Protein AF-A0A919S065-F1 (afdb_monomer_lite)

Organism: NCBI:txid69208

Secondary structure (DSSP, 8-state):
--HHHHHHHHHHHHHHHHHHHHHHHHHHTT---HHHHHHHHHHHHHHHHHHHHHHHHTT--

pLDDT: mean 81.21, std 8.17, range [61.31, 91.88]

Sequence (61 aa):
MDEKNLKIAQQDIDEALQTVEAIEKSLDNNELSKDNLKEQFLVLTEKVQELEDILKTEGII

Structure (mmCIF, N/CA/C/O backbone):
data_AF-A0A919S065-F1
#
_entry.id   AF-A0A919S065-F1
#
loop_
_atom_site.group_PDB
_atom_site.id
_atom_site.type_symbol
_atom_site.label_atom_id
_atom_site.label_alt_id
_atom_site.label_comp_id
_atom_site.label_asym_id
_atom_site.label_entity_id
_atom_site.label_seq_id
_atom_site.pdbx_PDB_ins_code
_atom_site.Cartn_x
_atom_site.Cartn_y
_atom_site.Cartn_z
_atom_site.occupancy
_atom_site.B_iso_or_equiv
_atom_site.auth_seq_id
_atom_site.auth_comp_id
_atom_site.auth_asym_id
_atom_site.auth_atom_id
_atom_site.pdbx_PDB_model_num
ATOM 1 N N . MET A 1 1 ? 17.158 -1.291 -12.461 1.00 62.19 1 MET A N 1
ATOM 2 C CA . MET A 1 1 ? 16.697 -0.039 -11.845 1.00 62.19 1 MET A CA 1
ATOM 3 C C . MET A 1 1 ? 17.578 1.134 -12.200 1.00 62.19 1 MET A C 1
ATOM 5 O O . MET A 1 1 ? 18.693 1.257 -11.704 1.00 62.19 1 MET A O 1
ATOM 9 N N . ASP A 1 2 ? 17.041 1.998 -13.053 1.00 81.31 2 ASP A N 1
ATOM 10 C CA . ASP A 1 2 ? 17.567 3.346 -13.235 1.00 81.31 2 ASP A CA 1
ATOM 11 C C . ASP A 1 2 ? 17.308 4.207 -11.990 1.00 81.31 2 ASP A C 1
ATOM 13 O O . ASP A 1 2 ? 16.349 3.988 -11.245 1.00 81.31 2 ASP A O 1
ATOM 17 N N . GLU A 1 3 ? 18.151 5.221 -11.783 1.00 83.62 3 GLU A N 1
ATOM 18 C CA . GLU A 1 3 ? 18.157 6.094 -10.595 1.00 83.62 3 GLU A CA 1
ATOM 19 C C . GLU A 1 3 ? 16.784 6.732 -10.305 1.00 83.62 3 GLU A C 1
ATOM 21 O O . GLU A 1 3 ? 16.410 6.955 -9.154 1.00 83.62 3 GLU A O 1
ATOM 26 N N . LYS A 1 4 ? 15.999 6.985 -11.358 1.00 81.50 4 LYS A N 1
ATOM 27 C CA . LYS A 1 4 ? 14.628 7.491 -11.260 1.00 81.50 4 LYS A CA 1
ATOM 28 C C . LYS A 1 4 ? 13.691 6.501 -10.561 1.00 81.50 4 LYS A C 1
ATOM 30 O O . LYS A 1 4 ? 12.942 6.908 -9.681 1.00 81.50 4 LYS A O 1
ATOM 35 N N . ASN A 1 5 ? 13.748 5.223 -10.927 1.00 77.50 5 ASN A N 1
ATOM 36 C CA . ASN A 1 5 ? 12.856 4.197 -10.379 1.00 77.50 5 ASN A CA 1
ATOM 37 C C . ASN A 1 5 ? 13.265 3.821 -8.949 1.00 77.50 5 ASN A C 1
ATOM 39 O O . ASN A 1 5 ? 12.412 3.537 -8.119 1.00 77.50 5 ASN A O 1
ATOM 43 N N . LEU A 1 6 ? 14.558 3.940 -8.635 1.00 82.25 6 LEU A N 1
ATOM 44 C CA . LEU A 1 6 ? 15.085 3.841 -7.272 1.00 82.25 6 LEU A CA 1
ATOM 45 C C .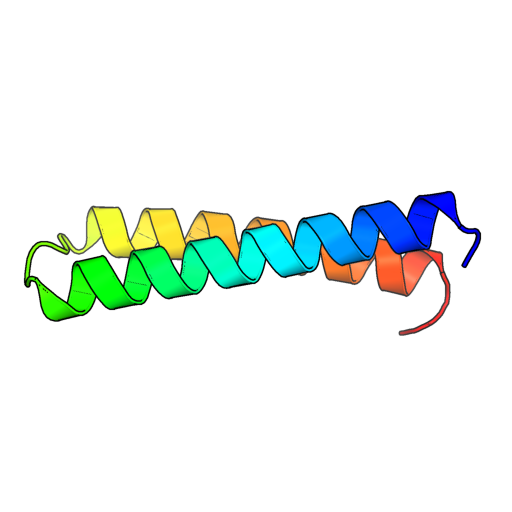 LEU A 1 6 ? 14.546 4.946 -6.349 1.00 82.25 6 LEU A C 1
ATOM 47 O O . LEU A 1 6 ? 14.159 4.658 -5.220 1.00 82.25 6 LEU A O 1
ATOM 51 N N . LYS A 1 7 ? 14.485 6.196 -6.832 1.00 87.44 7 LYS A N 1
ATOM 52 C CA . LYS A 1 7 ? 13.917 7.324 -6.071 1.00 87.44 7 LYS A CA 1
ATOM 53 C C . LYS A 1 7 ? 12.415 7.179 -5.843 1.00 87.44 7 LYS A C 1
ATOM 55 O O . LYS A 1 7 ? 11.959 7.470 -4.746 1.00 87.44 7 LYS A O 1
ATOM 60 N N . ILE A 1 8 ? 11.675 6.715 -6.851 1.00 85.25 8 ILE A N 1
ATOM 61 C CA . ILE A 1 8 ? 10.232 6.458 -6.727 1.00 85.25 8 ILE A CA 1
ATOM 62 C C . ILE A 1 8 ? 9.990 5.352 -5.694 1.00 85.25 8 ILE A C 1
ATOM 64 O O . ILE A 1 8 ? 9.271 5.576 -4.733 1.00 85.25 8 ILE A O 1
ATOM 68 N N . ALA A 1 9 ? 10.697 4.223 -5.805 1.00 77.38 9 ALA A N 1
ATOM 69 C CA . ALA A 1 9 ? 10.562 3.127 -4.848 1.00 77.38 9 ALA A CA 1
ATOM 70 C C . ALA A 1 9 ? 10.925 3.539 -3.410 1.00 77.38 9 ALA A C 1
ATOM 72 O O . ALA A 1 9 ? 10.260 3.120 -2.468 1.00 77.38 9 ALA A O 1
ATOM 73 N N . GLN A 1 10 ? 11.956 4.373 -3.220 1.00 85.06 10 GLN A N 1
ATOM 74 C CA . GLN A 1 10 ? 12.267 4.937 -1.900 1.00 85.06 10 GLN A CA 1
ATOM 75 C C . GLN A 1 10 ? 11.125 5.794 -1.357 1.00 85.06 10 GLN A C 1
ATOM 77 O O . GLN A 1 10 ? 10.762 5.649 -0.194 1.00 85.06 10 GLN A O 1
ATOM 82 N N . GLN A 1 11 ? 10.549 6.652 -2.196 1.00 88.44 11 GLN A N 1
ATOM 83 C CA . GLN A 1 11 ? 9.458 7.527 -1.794 1.00 88.44 11 GLN A CA 1
ATOM 84 C C . GLN A 1 11 ? 8.194 6.730 -1.431 1.00 88.44 11 GLN A C 1
ATOM 86 O O . GLN A 1 11 ? 7.582 6.999 -0.401 1.00 88.44 11 GLN A O 1
ATOM 91 N N . ASP A 1 12 ? 7.857 5.699 -2.208 1.00 81.94 12 ASP A N 1
ATOM 92 C CA . ASP A 1 12 ? 6.707 4.830 -1.936 1.00 81.94 12 ASP A CA 1
ATOM 93 C C . ASP A 1 12 ? 6.882 4.050 -0.623 1.00 81.94 12 ASP A C 1
ATOM 95 O O . ASP A 1 12 ? 5.933 3.897 0.150 1.00 81.94 12 ASP A O 1
ATOM 99 N N . ILE A 1 13 ? 8.111 3.603 -0.328 1.00 88.44 13 ILE A N 1
ATOM 100 C CA . ILE A 1 13 ? 8.456 2.959 0.947 1.00 88.44 13 ILE A CA 1
ATOM 101 C C . ILE A 1 13 ? 8.302 3.944 2.112 1.00 88.44 13 ILE A C 1
ATOM 103 O O . ILE A 1 13 ? 7.687 3.594 3.120 1.00 88.44 13 ILE A O 1
ATOM 107 N N . ASP A 1 14 ? 8.825 5.164 1.985 1.00 91.75 14 ASP A N 1
ATOM 108 C CA . ASP A 1 14 ? 8.723 6.186 3.032 1.00 91.75 14 ASP A CA 1
ATOM 109 C C . ASP A 1 14 ? 7.256 6.557 3.315 1.00 91.75 14 ASP A C 1
ATOM 111 O O . ASP A 1 14 ? 6.847 6.667 4.474 1.00 91.75 14 ASP A O 1
ATOM 115 N N . GLU A 1 15 ? 6.434 6.686 2.272 1.00 88.62 15 GLU A N 1
ATOM 116 C CA . GLU A 1 15 ? 5.000 6.964 2.402 1.00 88.62 15 GLU A CA 1
ATOM 117 C C . GLU A 1 15 ? 4.230 5.789 3.029 1.00 88.62 15 GLU A C 1
ATOM 119 O O . GLU A 1 15 ? 3.327 5.998 3.851 1.00 88.62 15 GLU A O 1
ATOM 124 N N . ALA A 1 16 ? 4.597 4.547 2.700 1.00 83.38 16 ALA A N 1
ATOM 125 C CA . ALA A 1 16 ? 4.031 3.361 3.337 1.00 83.38 16 ALA A CA 1
ATOM 126 C C . ALA A 1 16 ? 4.383 3.303 4.834 1.00 83.38 16 ALA A C 1
ATOM 128 O O . ALA A 1 16 ? 3.500 3.075 5.665 1.00 83.38 16 ALA A O 1
ATOM 129 N N . LEU A 1 17 ? 5.640 3.581 5.196 1.00 86.31 17 LEU A N 1
ATOM 130 C CA . LEU A 1 17 ? 6.094 3.627 6.591 1.00 86.31 17 LEU A CA 1
ATOM 131 C C . LEU A 1 17 ? 5.388 4.730 7.390 1.00 86.31 17 LEU A C 1
ATOM 133 O O . LEU A 1 17 ? 4.909 4.472 8.494 1.00 86.31 17 LEU A O 1
ATOM 137 N N . GLN A 1 18 ? 5.241 5.931 6.822 1.00 89.25 18 GLN A N 1
ATOM 138 C CA . GLN A 1 18 ? 4.491 7.019 7.462 1.00 89.25 18 GLN A CA 1
ATOM 139 C C . GLN A 1 18 ? 3.019 6.665 7.692 1.00 89.25 18 GLN A C 1
ATOM 141 O O . GLN A 1 18 ? 2.446 7.024 8.722 1.00 89.25 18 GLN A O 1
ATOM 146 N N . THR A 1 19 ? 2.405 5.951 6.750 1.00 84.56 19 THR A N 1
ATOM 147 C CA . THR A 1 19 ? 1.014 5.502 6.877 1.00 84.56 19 THR A CA 1
ATOM 148 C C . THR A 1 19 ? 0.867 4.499 8.022 1.00 84.56 19 THR A C 1
ATOM 150 O O . THR A 1 19 ? -0.064 4.615 8.817 1.00 84.56 19 THR A O 1
ATOM 153 N N . VAL A 1 20 ? 1.811 3.563 8.164 1.00 81.94 20 VAL A N 1
ATOM 154 C CA . VAL A 1 20 ? 1.844 2.613 9.289 1.00 81.94 20 VAL A CA 1
ATOM 155 C C . VAL A 1 20 ? 2.019 3.337 10.6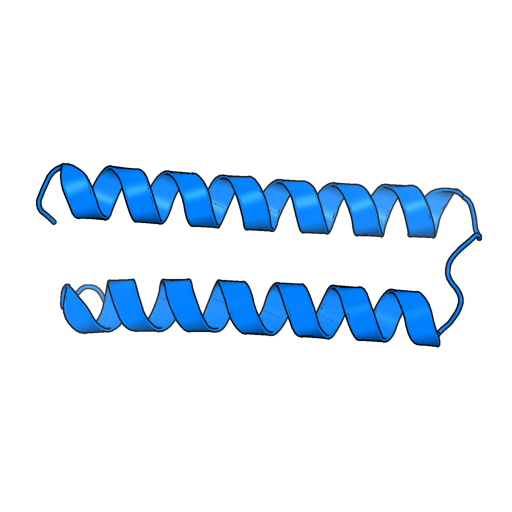24 1.00 81.94 20 VAL A C 1
ATOM 157 O O . VAL A 1 20 ? 1.249 3.084 11.546 1.00 81.94 20 VAL A O 1
ATOM 160 N N . GLU A 1 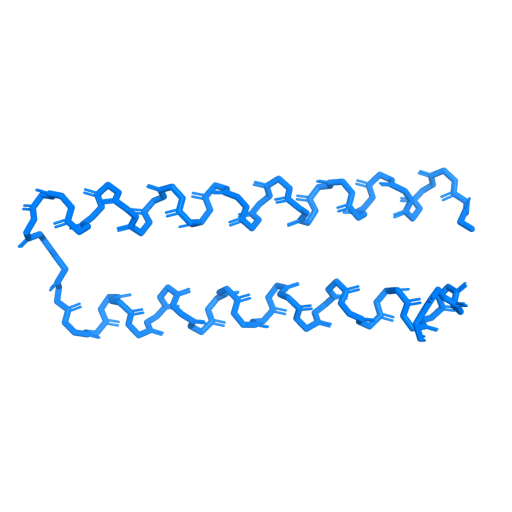21 ? 2.940 4.300 10.721 1.00 83.12 21 GLU A N 1
ATOM 161 C CA . GLU A 1 21 ? 3.096 5.101 11.944 1.00 83.12 21 GLU A CA 1
ATOM 162 C C . GLU A 1 21 ? 1.830 5.895 12.303 1.00 83.12 21 GLU A C 1
ATOM 164 O O . GLU A 1 21 ? 1.511 6.070 13.482 1.00 83.12 21 GLU A O 1
ATOM 169 N N . ALA A 1 22 ? 1.112 6.416 11.306 1.00 79.56 22 ALA A N 1
ATOM 170 C CA . ALA A 1 22 ? -0.148 7.117 11.531 1.00 79.56 22 ALA A CA 1
ATOM 171 C C . ALA A 1 22 ? -1.230 6.164 12.062 1.00 79.56 22 ALA A C 1
ATOM 173 O O . ALA A 1 22 ? -1.935 6.520 13.006 1.00 79.56 22 ALA A O 1
ATOM 174 N N . ILE A 1 23 ? -1.317 4.946 11.512 1.00 78.75 23 ILE A N 1
ATOM 175 C CA . ILE A 1 23 ? -2.208 3.886 12.005 1.00 78.75 23 ILE A CA 1
ATOM 176 C C . ILE A 1 23 ? -1.871 3.541 13.465 1.00 78.75 23 ILE A C 1
ATOM 178 O O . ILE A 1 23 ? -2.771 3.518 14.304 1.00 78.75 23 ILE A O 1
ATOM 182 N N . GLU A 1 24 ? -0.593 3.319 13.791 1.00 74.44 24 GLU A N 1
ATOM 183 C CA . GLU A 1 24 ? -0.141 2.999 15.156 1.00 74.44 24 GLU A CA 1
ATOM 184 C C . GLU A 1 24 ? -0.487 4.114 16.150 1.00 74.44 24 GLU A C 1
ATOM 186 O O . GLU A 1 24 ? -1.090 3.852 17.191 1.00 74.44 24 GLU A O 1
ATOM 191 N N . LYS A 1 25 ? -0.225 5.379 15.797 1.00 77.38 25 LYS A N 1
ATOM 192 C CA . LYS A 1 25 ? -0.602 6.532 16.633 1.00 77.38 25 LYS A CA 1
ATOM 193 C C . LYS A 1 25 ? -2.115 6.636 16.835 1.00 77.38 25 LYS A C 1
ATOM 195 O O . LYS A 1 25 ? -2.567 6.993 17.921 1.00 77.38 25 LYS A O 1
ATOM 200 N N . SER A 1 26 ? -2.914 6.340 15.811 1.00 68.88 26 SER A N 1
ATOM 201 C CA . SER A 1 26 ? -4.375 6.338 15.931 1.00 68.88 26 SER A CA 1
ATOM 202 C C . SER A 1 26 ? -4.899 5.151 16.765 1.00 68.88 26 SER A C 1
ATOM 204 O O . SER A 1 26 ? -5.904 5.312 17.465 1.00 68.88 26 SER A O 1
ATOM 206 N N . LEU A 1 27 ? -4.218 3.994 16.749 1.00 67.62 27 LEU A N 1
ATOM 207 C CA . LEU A 1 27 ? -4.500 2.835 17.617 1.00 67.62 27 LEU A CA 1
ATOM 208 C C . LEU A 1 27 ? -4.203 3.150 19.086 1.00 67.62 27 LEU A C 1
ATOM 210 O O . LEU A 1 27 ? -5.062 2.912 19.939 1.00 67.62 27 LEU A O 1
ATOM 214 N N . ASP A 1 28 ? -3.040 3.739 19.370 1.00 67.31 28 ASP A N 1
ATOM 215 C CA . ASP A 1 28 ? -2.606 4.072 20.733 1.00 67.31 28 ASP A CA 1
ATOM 216 C C . ASP A 1 28 ? -3.519 5.107 21.411 1.00 67.31 28 ASP A C 1
ATOM 218 O O . ASP A 1 28 ? -3.735 5.057 22.625 1.00 67.31 28 ASP A O 1
ATOM 222 N N . ASN A 1 29 ? -4.128 6.003 20.629 1.00 68.62 29 ASN A N 1
ATOM 223 C CA . ASN A 1 29 ? -5.035 7.034 21.138 1.00 68.62 29 ASN A CA 1
ATOM 224 C C . ASN A 1 29 ? -6.500 6.573 21.296 1.00 68.62 29 ASN A C 1
ATOM 226 O O . ASN A 1 29 ? -7.332 7.370 21.724 1.00 68.62 29 ASN A O 1
ATOM 230 N N . ASN A 1 30 ? -6.848 5.310 20.989 1.00 61.97 30 ASN A N 1
ATOM 231 C CA . ASN A 1 30 ? -8.241 4.808 20.986 1.00 61.97 30 ASN A CA 1
ATOM 232 C C . ASN A 1 30 ? -9.211 5.646 20.113 1.00 61.97 30 ASN A C 1
ATOM 234 O O . ASN A 1 30 ? -10.427 5.609 20.299 1.00 61.97 30 ASN A O 1
ATOM 238 N N . GLU A 1 31 ? -8.685 6.395 19.138 1.00 61.31 31 GLU A N 1
ATOM 239 C CA . GLU A 1 31 ? -9.462 7.271 18.246 1.00 61.31 31 GLU A CA 1
ATOM 240 C C . GLU A 1 31 ? -9.900 6.568 16.949 1.00 61.31 31 GLU A C 1
ATOM 2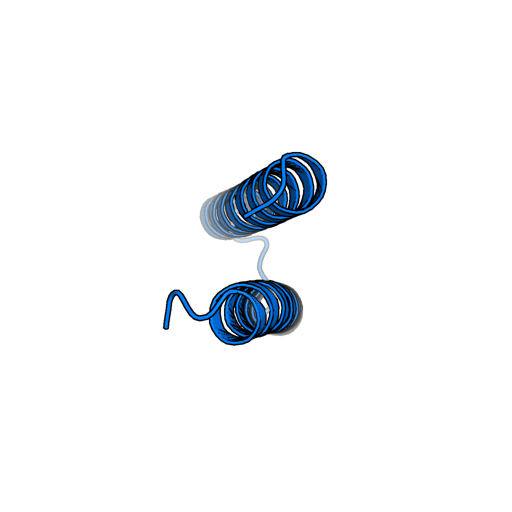42 O O . GLU A 1 31 ? -10.575 7.158 16.102 1.00 61.31 31 GLU A O 1
ATOM 247 N N . LEU A 1 32 ? -9.547 5.291 16.773 1.00 63.00 32 LEU A N 1
ATOM 248 C CA . LEU A 1 32 ? -9.888 4.548 15.565 1.00 63.00 32 LEU A CA 1
ATOM 249 C C . LEU A 1 32 ? -11.332 4.062 15.578 1.00 63.00 32 LEU A C 1
ATOM 251 O O . LEU A 1 32 ? -11.686 3.044 16.176 1.00 63.00 32 LEU A O 1
ATOM 255 N N . SER A 1 33 ? -12.166 4.757 14.807 1.00 69.69 33 SER A N 1
ATOM 256 C CA . SER A 1 33 ? -13.378 4.146 14.286 1.00 69.69 33 SER A CA 1
ATOM 257 C C . SER A 1 33 ? -13.001 3.031 13.302 1.00 69.69 33 SER A C 1
ATOM 259 O O . SER A 1 33 ? -12.000 3.102 12.584 1.00 69.69 33 SER A O 1
ATOM 261 N N . LYS A 1 34 ? -13.833 1.989 13.241 1.00 70.56 34 LYS A N 1
ATOM 262 C CA . LYS A 1 34 ? -13.684 0.880 12.287 1.00 70.56 34 LYS A CA 1
ATOM 263 C C . LYS A 1 34 ? -13.595 1.365 10.831 1.00 70.56 34 LYS A C 1
ATOM 265 O O . LYS A 1 34 ? -12.960 0.709 10.010 1.00 70.56 34 LYS A O 1
ATOM 270 N N . ASP A 1 35 ? -14.219 2.502 10.535 1.00 75.31 35 ASP A N 1
ATOM 271 C CA . ASP A 1 35 ? -14.214 3.120 9.212 1.00 75.31 35 ASP A CA 1
ATOM 272 C C . ASP A 1 35 ? -12.856 3.765 8.895 1.00 75.31 35 ASP A C 1
ATOM 274 O O . ASP A 1 35 ? -12.327 3.528 7.812 1.00 75.31 35 ASP A O 1
ATOM 278 N N . ASN A 1 36 ? -12.238 4.461 9.858 1.00 74.38 36 ASN A N 1
ATOM 279 C CA . ASN A 1 36 ? -10.907 5.062 9.698 1.00 74.38 36 ASN A CA 1
ATOM 280 C C . ASN A 1 36 ? -9.824 3.983 9.503 1.00 74.38 36 ASN A C 1
ATOM 282 O O . ASN A 1 36 ? -9.023 4.049 8.574 1.00 74.38 36 ASN A O 1
ATOM 286 N N . LEU A 1 37 ? -9.878 2.902 10.291 1.00 77.62 37 LEU A N 1
ATOM 287 C CA . LEU A 1 37 ? -8.958 1.769 10.126 1.00 77.62 37 LEU A CA 1
ATOM 288 C C . LEU A 1 37 ? -9.090 1.116 8.740 1.00 77.62 37 LEU A C 1
ATOM 290 O O . LEU A 1 37 ? -8.095 0.732 8.130 1.00 77.62 37 LEU A O 1
ATOM 294 N N . LYS A 1 38 ? -10.320 0.985 8.231 1.00 79.88 38 LYS A N 1
ATOM 295 C CA . LYS A 1 38 ? -10.577 0.404 6.909 1.00 79.88 38 LYS A CA 1
ATOM 296 C C . LYS A 1 38 ? -10.044 1.292 5.783 1.00 79.88 38 LYS A C 1
ATOM 298 O O . LYS A 1 38 ? -9.507 0.764 4.813 1.00 79.88 38 LYS A O 1
ATOM 303 N N . GLU A 1 39 ? -10.195 2.607 5.909 1.00 83.19 39 GLU A N 1
ATOM 304 C CA . GLU A 1 39 ? -9.670 3.579 4.949 1.00 83.19 39 GLU A CA 1
ATOM 305 C C . GLU A 1 39 ? -8.138 3.549 4.917 1.00 83.19 39 GLU A C 1
ATOM 307 O O . GLU A 1 39 ? -7.550 3.390 3.849 1.00 83.19 39 GLU A O 1
ATOM 312 N N . GLN A 1 40 ? -7.489 3.556 6.083 1.00 78.81 40 GLN A N 1
ATOM 313 C CA . GLN A 1 40 ? -6.033 3.433 6.178 1.00 78.81 40 GLN A CA 1
ATOM 314 C C . GLN A 1 40 ? -5.517 2.102 5.600 1.00 78.81 40 GLN A C 1
ATOM 316 O O . GLN A 1 40 ? -4.498 2.076 4.911 1.00 78.81 40 GLN A O 1
ATOM 321 N N . PHE A 1 41 ? -6.238 0.997 5.817 1.00 85.06 41 PHE A N 1
ATOM 322 C CA . PHE A 1 41 ? -5.880 -0.308 5.253 1.00 85.06 41 PHE A CA 1
ATOM 323 C C . PHE A 1 41 ? -6.019 -0.356 3.724 1.00 85.06 41 PHE A C 1
ATOM 325 O O . PHE A 1 41 ? -5.201 -0.984 3.050 1.00 85.06 41 PHE A O 1
ATOM 332 N N . LEU A 1 42 ? -7.037 0.308 3.165 1.00 8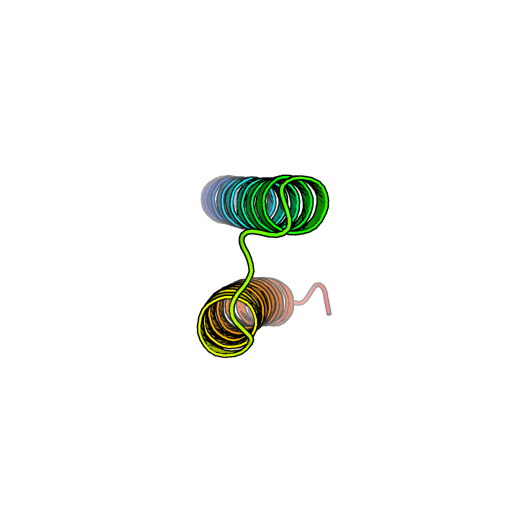6.81 42 LEU A N 1
ATOM 333 C CA . LEU A 1 42 ? -7.199 0.452 1.715 1.00 86.81 42 LEU A CA 1
ATOM 334 C C . LEU A 1 42 ? -6.030 1.230 1.106 1.00 86.81 42 LEU A C 1
ATOM 336 O O . LEU A 1 42 ? -5.423 0.737 0.160 1.00 86.81 42 LEU A O 1
ATOM 340 N N . VAL A 1 43 ? -5.668 2.373 1.699 1.00 87.94 43 VAL A N 1
ATOM 341 C CA . VAL A 1 43 ? -4.534 3.199 1.247 1.00 87.94 43 VAL A CA 1
ATOM 342 C C . VAL A 1 43 ? -3.225 2.414 1.293 1.00 87.94 43 VAL A C 1
ATOM 344 O O . VAL A 1 43 ? -2.452 2.432 0.338 1.00 87.94 43 VAL A O 1
ATOM 347 N N . LEU A 1 44 ? -2.981 1.677 2.380 1.00 85.94 44 LEU A N 1
ATOM 348 C CA . LEU A 1 44 ? -1.788 0.841 2.498 1.00 85.94 44 LEU A CA 1
ATOM 349 C C . LEU A 1 44 ? -1.751 -0.249 1.417 1.00 85.94 44 LEU A C 1
ATOM 351 O O . LEU A 1 44 ? -0.705 -0.483 0.818 1.00 85.94 44 LEU A O 1
ATOM 355 N N . THR A 1 45 ? -2.886 -0.900 1.154 1.00 87.75 45 THR A N 1
ATOM 356 C CA . THR A 1 45 ? -2.984 -1.952 0.131 1.00 87.75 45 THR A CA 1
ATOM 357 C C . THR A 1 45 ? -2.699 -1.394 -1.262 1.00 87.75 45 THR A C 1
ATOM 359 O O . THR A 1 45 ? -1.979 -2.023 -2.030 1.00 87.75 45 THR A O 1
ATOM 362 N N . GLU A 1 46 ? -3.221 -0.207 -1.571 1.00 91.38 46 GLU A N 1
ATOM 363 C CA . GLU A 1 46 ? -3.003 0.468 -2.852 1.00 91.38 46 GLU A CA 1
ATOM 364 C C . GLU A 1 46 ? -1.517 0.794 -3.061 1.00 91.38 46 GLU A C 1
ATOM 366 O O . GLU A 1 46 ? -0.939 0.385 -4.066 1.00 91.38 46 GLU A O 1
ATOM 371 N N . LYS A 1 47 ? -0.853 1.383 -2.057 1.00 87.62 47 LYS A N 1
ATOM 372 C CA . LYS A 1 47 ? 0.589 1.684 -2.115 1.00 87.62 47 LYS A CA 1
ATOM 373 C C . LYS A 1 47 ? 1.466 0.439 -2.248 1.00 87.62 47 LYS A C 1
ATOM 375 O O . LYS A 1 47 ? 2.450 0.442 -2.983 1.00 87.62 47 LYS A O 1
ATOM 380 N N . VAL A 1 48 ? 1.123 -0.643 -1.546 1.00 90.88 48 VAL A N 1
ATOM 381 C CA . VAL A 1 48 ? 1.852 -1.918 -1.662 1.00 90.88 48 VAL A CA 1
ATOM 382 C C . VAL A 1 48 ? 1.689 -2.512 -3.060 1.00 90.88 48 VAL A C 1
ATOM 384 O O . VAL A 1 48 ? 2.657 -3.040 -3.604 1.00 90.88 48 VAL A O 1
ATOM 387 N N . GLN A 1 49 ? 0.499 -2.401 -3.654 1.00 89.31 49 GLN A N 1
ATOM 388 C CA . GLN A 1 49 ? 0.242 -2.880 -5.009 1.00 89.31 49 GLN A CA 1
ATOM 389 C C . GLN A 1 49 ? 1.043 -2.082 -6.047 1.00 89.31 49 GLN A C 1
ATOM 391 O O . GLN A 1 49 ? 1.661 -2.683 -6.922 1.00 89.31 49 GLN A O 1
ATOM 396 N N . GLU A 1 50 ? 1.093 -0.754 -5.912 1.00 89.56 50 GLU A N 1
ATOM 397 C CA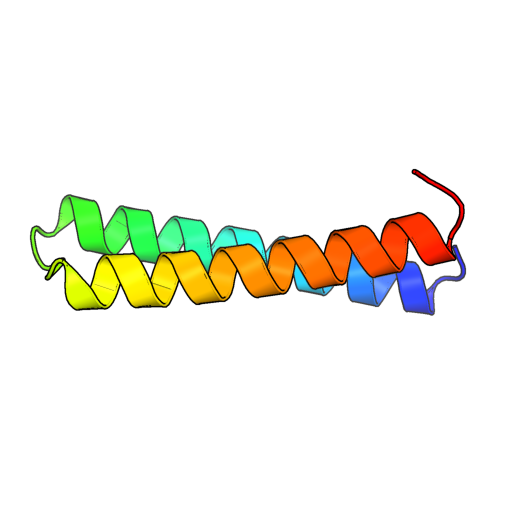 . GLU A 1 50 ? 1.906 0.120 -6.769 1.00 89.56 50 GLU A CA 1
ATOM 398 C C . GLU A 1 50 ? 3.396 -0.241 -6.689 1.00 89.56 50 GLU A C 1
ATOM 400 O O . GLU A 1 50 ? 4.057 -0.411 -7.718 1.00 89.56 50 GLU A O 1
ATOM 405 N N . LEU A 1 51 ? 3.913 -0.451 -5.474 1.00 88.75 51 LEU A N 1
ATOM 406 C CA . LEU A 1 51 ? 5.289 -0.899 -5.268 1.00 88.75 51 LEU A CA 1
ATOM 407 C C . LEU A 1 51 ? 5.536 -2.275 -5.908 1.00 88.75 51 LEU A C 1
ATOM 409 O O . LEU A 1 51 ? 6.556 -2.478 -6.567 1.00 88.75 51 LEU A O 1
ATOM 413 N N . GLU A 1 52 ? 4.613 -3.223 -5.741 1.00 89.19 52 GLU A N 1
ATOM 414 C CA . GLU A 1 52 ? 4.715 -4.558 -6.337 1.00 89.19 52 GLU A CA 1
ATOM 415 C C . GLU A 1 52 ? 4.764 -4.485 -7.871 1.00 89.19 52 GLU A C 1
ATOM 417 O O . GLU A 1 52 ? 5.572 -5.170 -8.502 1.00 89.19 52 GLU A O 1
ATOM 422 N N . ASP A 1 53 ? 3.953 -3.622 -8.479 1.00 91.88 53 ASP A N 1
ATOM 423 C CA . ASP A 1 53 ? 3.910 -3.436 -9.929 1.00 91.88 53 ASP A CA 1
ATOM 424 C C . ASP A 1 53 ? 5.201 -2.801 -10.471 1.00 91.88 53 ASP A C 1
ATOM 426 O O . ASP A 1 53 ? 5.700 -3.210 -11.529 1.00 91.88 53 ASP A O 1
ATOM 430 N N . ILE A 1 54 ? 5.804 -1.865 -9.728 1.00 89.56 54 ILE A N 1
ATOM 431 C CA . ILE A 1 54 ? 7.132 -1.314 -10.044 1.00 89.56 54 ILE A CA 1
ATOM 432 C C . ILE A 1 54 ? 8.188 -2.423 -10.006 1.00 89.56 54 ILE A C 1
ATOM 434 O O . ILE A 1 54 ? 8.986 -2.557 -10.938 1.00 89.56 54 ILE A O 1
ATOM 438 N N . LEU A 1 55 ? 8.185 -3.248 -8.958 1.00 82.38 55 LEU A N 1
ATOM 439 C CA . LEU A 1 55 ? 9.166 -4.320 -8.793 1.00 82.38 55 LEU A CA 1
ATOM 440 C C . LEU A 1 55 ? 9.014 -5.422 -9.860 1.00 82.38 55 LEU A C 1
ATOM 442 O O . LEU A 1 55 ? 10.029 -5.894 -10.381 1.00 82.38 55 LEU A O 1
ATOM 446 N N . LYS A 1 56 ? 7.778 -5.773 -10.248 1.00 88.81 56 LYS A N 1
ATOM 447 C CA . LYS A 1 56 ? 7.489 -6.672 -11.385 1.00 88.81 56 LYS A CA 1
ATOM 448 C C . LYS A 1 56 ? 7.990 -6.094 -12.705 1.00 88.81 56 LYS A C 1
ATOM 450 O O . LYS A 1 56 ? 8.607 -6.798 -13.502 1.00 88.81 56 LYS A O 1
ATOM 455 N N . THR A 1 57 ? 7.753 -4.802 -12.937 1.00 89.62 57 THR A N 1
ATOM 456 C CA . THR A 1 57 ? 8.202 -4.106 -14.157 1.00 89.62 57 THR A CA 1
ATOM 457 C C . THR A 1 57 ? 9.726 -4.115 -14.282 1.00 89.62 57 THR A C 1
ATOM 459 O O . THR A 1 57 ? 10.265 -4.266 -15.377 1.00 89.62 57 THR A O 1
ATOM 462 N N . GLU A 1 58 ? 10.428 -4.001 -13.157 1.00 83.94 58 GLU A N 1
ATOM 463 C CA . GLU A 1 58 ? 11.891 -4.063 -13.083 1.00 83.94 58 GLU A CA 1
ATOM 464 C C . GLU A 1 58 ? 12.453 -5.497 -13.117 1.00 83.94 58 GLU A C 1
ATOM 466 O O . GLU A 1 58 ? 13.673 -5.670 -13.136 1.00 83.94 58 GLU A O 1
ATOM 471 N N . GLY A 1 59 ? 11.595 -6.525 -13.141 1.00 82.81 59 GLY A N 1
ATOM 472 C CA . GLY A 1 59 ? 11.995 -7.935 -13.150 1.00 82.81 59 GLY A CA 1
ATOM 473 C C . GLY A 1 59 ? 12.662 -8.395 -11.851 1.00 82.81 59 GLY A C 1
ATOM 474 O O . GLY A 1 59 ? 13.481 -9.315 -11.874 1.00 82.81 59 GLY A O 1
ATOM 475 N N . ILE A 1 60 ? 12.361 -7.723 -10.737 1.00 80.38 60 ILE A N 1
ATOM 476 C CA . ILE A 1 60 ? 12.902 -8.035 -9.406 1.00 80.38 60 ILE A CA 1
ATOM 477 C C . ILE A 1 60 ? 12.095 -9.163 -8.742 1.00 80.38 60 ILE A C 1
ATOM 479 O O . ILE A 1 60 ? 12.676 -9.984 -8.028 1.00 80.38 60 ILE A O 1
ATOM 483 N N . ILE A 1 61 ? 10.784 -9.210 -9.002 1.00 74.94 61 ILE A N 1
ATOM 484 C CA . ILE A 1 61 ? 9.831 -10.249 -8.573 1.00 74.94 61 ILE A CA 1
ATOM 485 C C . ILE A 1 61 ? 8.957 -10.711 -9.734 1.00 74.94 61 ILE A C 1
ATOM 487 O O . ILE A 1 61 ? 8.752 -9.914 -10.677 1.00 74.94 61 ILE A O 1
#

Radius of gyration: 14.01 Å; chains: 1; bounding box: 32×18×35 Å

Foldseek 3Di:
DPPVLVVVLVVLVVVLVVLVVVLVVCVVVVVDDPVNNVVSVVVNVVSVVVSVVSCVVVVVD